Protein AF-A0A0B1T9J5-F1 (afdb_monomer_lite)

pLDDT: mean 74.2, std 9.49, range [47.97, 89.5]

Organism: Oesophagostomum dentatum (NCBI:txid61180)

Foldseek 3Di:
DVVVVVVVLVVVLVVVLVVVVVVVVPPPLVVLLVPLVVLLVVLVVLLVVLVVVLVVDDPPDPSNVVSVVVSVVSVSVSVSSVVNNVVSVLVVVLVVCVVPDPSVVSVVVVVVVVVVCVVVVVVVVCCVVVVVVVVVVVVVVVD

Secondary structure (DSSP, 8-state):
-HHHHHHHHHHHHHHHHHHHHHHHHTS-HHHHHHHHHHHHHHHHHHHHHHHHHHHHS-TTSHHHHHHHHHHHHHHHHHHHHHHHHHHHHHHHHHHHHHTTS-HHHHHHHHHHHHHHHHHHHHHHHHHHHHHHHHHHHHHHTT-

Sequence (143 aa):
MVSIEQFAESIGQMIFSGHLGRLFDRVSRKTAIMSVIPVNNFTIVLGAAMFIVCLSVQTTSAWFDVFLGLGILMCAVNRLFLNAEKFIVSRDWVVVLSQNSTLSGLNATTTSIDQLANVISPIITGVNAFFPKILRSKNISKK

Structure (mmCIF, N/CA/C/O backbone):
data_AF-A0A0B1T9J5-F1
#
_entry.id   AF-A0A0B1T9J5-F1
#
loop_
_atom_site.group_PDB
_atom_site.id
_atom_site.type_symbol
_atom_site.label_atom_id
_atom_site.label_alt_id
_atom_site.label_comp_id
_atom_site.label_asym_id
_atom_site.label_entity_id
_atom_site.label_seq_id
_atom_site.pdbx_PDB_ins_code
_atom_site.Cartn_x
_atom_site.Cartn_y
_atom_site.Cartn_z
_atom_site.occupancy
_atom_site.B_iso_or_equiv
_atom_site.auth_seq_id
_atom_site.auth_comp_id
_atom_site.auth_asym_id
_atom_site.auth_atom_id
_atom_site.pdbx_PDB_model_num
ATOM 1 N N . MET A 1 1 ? -8.408 6.964 -20.381 1.00 53.44 1 MET A N 1
ATOM 2 C CA . MET A 1 1 ? -7.900 5.617 -20.041 1.00 53.44 1 MET A CA 1
ATOM 3 C C . MET A 1 1 ? -7.820 5.423 -18.527 1.00 53.44 1 MET A C 1
ATOM 5 O O . MET A 1 1 ? -8.467 4.514 -18.034 1.00 53.44 1 MET A O 1
ATOM 9 N N . VAL A 1 2 ? -7.213 6.363 -17.789 1.00 65.56 2 VAL A N 1
ATOM 10 C CA . VAL A 1 2 ? -7.154 6.383 -16.307 1.00 65.56 2 VAL A CA 1
ATOM 11 C C . VAL A 1 2 ? -8.519 6.209 -15.610 1.00 65.56 2 VAL A C 1
ATOM 13 O O . VAL A 1 2 ? -8.619 5.482 -14.631 1.00 65.56 2 VAL A O 1
ATOM 16 N N . SER A 1 3 ? -9.597 6.811 -16.124 1.00 68.62 3 SER A N 1
ATOM 17 C CA . SER A 1 3 ? -10.926 6.728 -15.487 1.00 68.62 3 SER A CA 1
ATOM 18 C C . SER A 1 3 ? -11.571 5.336 -15.550 1.00 68.62 3 SER A C 1
ATOM 20 O O . SER A 1 3 ? -12.300 4.967 -14.637 1.00 68.62 3 SER A O 1
ATOM 22 N N . ILE A 1 4 ? -11.310 4.558 -16.609 1.00 72.19 4 ILE A N 1
ATOM 23 C CA . ILE A 1 4 ? -11.857 3.196 -16.764 1.00 72.19 4 ILE A CA 1
ATOM 24 C C . ILE A 1 4 ? -11.103 2.227 -15.853 1.00 72.19 4 ILE A C 1
ATOM 26 O O . ILE A 1 4 ? -11.719 1.370 -15.228 1.00 72.19 4 ILE A O 1
ATOM 30 N N . GLU A 1 5 ? -9.788 2.404 -15.732 1.00 67.06 5 GLU A N 1
ATOM 31 C CA . GLU A 1 5 ? -8.958 1.634 -14.803 1.00 67.06 5 GLU A CA 1
ATOM 32 C C . GLU A 1 5 ? -9.368 1.903 -13.355 1.00 67.06 5 GLU A C 1
ATOM 34 O O . GLU A 1 5 ? -9.625 0.960 -12.618 1.00 67.06 5 GLU A O 1
ATOM 39 N N . GLN A 1 6 ? -9.549 3.172 -12.973 1.00 73.69 6 GLN A N 1
ATOM 40 C CA . GLN A 1 6 ? -10.038 3.547 -11.641 1.00 73.69 6 GLN A CA 1
ATOM 41 C C . GLN A 1 6 ? -11.436 2.993 -11.353 1.00 73.69 6 GLN A C 1
ATOM 43 O O . GLN A 1 6 ? -11.715 2.541 -10.243 1.00 73.69 6 GLN A O 1
ATOM 48 N N . PHE A 1 7 ? -12.317 3.007 -12.352 1.00 74.81 7 PHE A N 1
ATOM 49 C CA . PHE A 1 7 ? -13.652 2.438 -12.230 1.00 74.81 7 PHE A CA 1
ATOM 50 C C . PHE A 1 7 ? -13.608 0.919 -12.018 1.00 74.81 7 PHE A C 1
ATOM 52 O O . PHE A 1 7 ? -14.191 0.424 -11.052 1.00 74.81 7 PHE A O 1
ATOM 59 N N . ALA A 1 8 ? -12.873 0.186 -12.858 1.00 72.81 8 ALA A N 1
ATOM 60 C CA . ALA A 1 8 ? -12.699 -1.260 -12.725 1.00 72.81 8 ALA A CA 1
ATOM 61 C C . ALA A 1 8 ? -12.027 -1.634 -11.395 1.00 72.81 8 ALA A C 1
ATOM 63 O O . ALA A 1 8 ? -12.454 -2.573 -10.723 1.00 72.81 8 ALA A O 1
ATOM 64 N N . GLU A 1 9 ? -11.028 -0.858 -10.978 1.00 71.00 9 GLU A N 1
ATOM 65 C CA . GLU A 1 9 ? -10.349 -1.018 -9.698 1.00 71.00 9 GLU A CA 1
ATOM 66 C C . GLU A 1 9 ? -11.322 -0.804 -8.530 1.00 71.00 9 GLU A C 1
ATOM 68 O O . GLU A 1 9 ? -11.357 -1.618 -7.609 1.00 71.00 9 GLU A O 1
ATOM 73 N N . SER A 1 10 ? -12.179 0.223 -8.592 1.00 72.19 10 SER A N 1
ATOM 74 C CA . SER A 1 10 ? -13.177 0.500 -7.549 1.00 72.19 10 SER A CA 1
ATOM 75 C C . SER A 1 10 ? -14.245 -0.590 -7.432 1.00 72.19 10 SER A C 1
ATOM 77 O O . SER A 1 10 ? -14.587 -0.996 -6.321 1.00 72.19 10 SER A O 1
ATOM 79 N N . ILE A 1 11 ? -14.735 -1.123 -8.557 1.00 79.12 11 ILE A N 1
ATOM 80 C CA . ILE A 1 11 ? -15.711 -2.220 -8.563 1.00 79.12 11 ILE A CA 1
ATOM 81 C C . ILE A 1 11 ? -15.065 -3.496 -8.030 1.00 79.12 11 ILE A C 1
ATOM 83 O O . ILE A 1 11 ? -15.646 -4.175 -7.181 1.00 79.12 11 ILE A O 1
ATOM 87 N N . GLY A 1 12 ? -13.850 -3.806 -8.489 1.00 74.25 12 GLY A N 1
ATOM 88 C CA . GLY A 1 12 ? -13.079 -4.941 -7.992 1.00 74.25 12 GLY A CA 1
ATOM 89 C C . GLY A 1 12 ? -12.884 -4.845 -6.482 1.00 74.25 12 GLY A C 1
ATOM 90 O O . GLY A 1 12 ? -13.201 -5.781 -5.749 1.00 74.25 12 GLY A O 1
ATOM 91 N N . GLN A 1 13 ? -12.465 -3.681 -5.992 1.00 71.69 13 GLN A N 1
ATOM 92 C CA . GLN A 1 13 ? -12.315 -3.439 -4.563 1.00 71.69 13 GLN A CA 1
ATOM 93 C C . GLN A 1 13 ? -13.642 -3.567 -3.813 1.00 71.69 13 GLN A C 1
ATOM 95 O O . GLN A 1 13 ? -13.660 -4.179 -2.750 1.00 71.69 13 GLN A O 1
ATOM 100 N N . MET A 1 14 ? -14.759 -3.074 -4.350 1.00 77.12 14 MET A N 1
ATOM 101 C CA . MET A 1 14 ? -16.077 -3.201 -3.716 1.00 77.12 14 MET A CA 1
ATOM 102 C C . MET A 1 14 ? -16.503 -4.670 -3.560 1.00 77.12 14 MET A C 1
ATOM 104 O O . MET A 1 14 ? -16.946 -5.079 -2.488 1.00 77.12 14 MET A O 1
ATOM 108 N N . ILE A 1 15 ? -16.309 -5.493 -4.594 1.00 78.38 15 ILE A N 1
ATOM 109 C CA . ILE A 1 15 ? -16.691 -6.913 -4.568 1.00 78.38 15 ILE A CA 1
ATOM 110 C C . ILE A 1 15 ? -15.774 -7.708 -3.627 1.00 78.38 15 ILE A C 1
ATOM 112 O O . ILE A 1 15 ? -16.248 -8.469 -2.775 1.00 78.38 15 ILE A O 1
ATOM 116 N N . PHE A 1 16 ? -14.457 -7.531 -3.757 1.00 75.38 16 PHE A N 1
ATOM 117 C CA . PHE A 1 16 ? -13.481 -8.282 -2.971 1.00 75.38 16 PHE A CA 1
ATOM 118 C C . PHE A 1 16 ? -13.441 -7.843 -1.503 1.00 75.38 16 PHE A C 1
ATOM 120 O O . PHE A 1 16 ? -13.292 -8.696 -0.628 1.00 75.38 16 PHE A O 1
ATOM 127 N N . SER A 1 17 ? -13.644 -6.554 -1.206 1.00 67.06 17 SER A N 1
ATOM 128 C CA . SER A 1 17 ? -13.734 -6.060 0.177 1.00 67.06 17 SER A CA 1
ATOM 129 C C . SER A 1 17 ? -14.950 -6.627 0.906 1.00 67.06 17 SER A C 1
ATOM 131 O O . SER A 1 17 ? -14.833 -6.978 2.075 1.00 67.06 17 SER A O 1
ATOM 133 N N . GLY A 1 18 ? -16.085 -6.823 0.224 1.00 72.12 18 GLY A N 1
ATOM 134 C CA . GLY A 1 18 ? -17.257 -7.477 0.812 1.00 72.12 18 GLY A CA 1
ATOM 135 C C . GLY A 1 18 ? -17.039 -8.965 1.121 1.00 72.12 18 GLY A C 1
ATOM 136 O O . GLY A 1 18 ? -17.560 -9.490 2.108 1.00 72.12 18 GLY A O 1
ATOM 137 N N . HIS A 1 19 ? -16.250 -9.670 0.304 1.00 76.06 19 HIS A N 1
ATOM 138 C CA . HIS A 1 19 ? -15.873 -11.064 0.574 1.00 76.06 19 HIS A CA 1
ATOM 139 C C . HIS A 1 19 ? -14.855 -11.174 1.713 1.00 76.06 19 HIS A C 1
ATOM 141 O O . HIS A 1 19 ? -15.035 -11.990 2.619 1.00 76.06 19 HIS A O 1
ATOM 147 N N . LEU A 1 20 ? -13.829 -10.320 1.701 1.00 69.38 20 LEU A N 1
ATOM 148 C CA . LEU A 1 20 ? -12.843 -10.228 2.775 1.00 69.38 20 LEU A CA 1
ATOM 149 C C . LEU A 1 20 ? -13.483 -9.794 4.095 1.00 69.38 20 LEU A C 1
ATOM 151 O O . LEU A 1 20 ? -13.181 -10.379 5.125 1.00 69.38 20 LEU A O 1
ATOM 155 N N . GLY A 1 21 ? -14.428 -8.854 4.072 1.00 67.75 21 GLY A N 1
ATOM 156 C CA . GLY A 1 21 ? -15.179 -8.426 5.252 1.00 67.75 21 GLY A CA 1
ATOM 157 C C . GLY A 1 21 ? -15.930 -9.581 5.915 1.00 67.75 21 GLY A C 1
ATOM 158 O O . GLY A 1 21 ? -15.834 -9.753 7.125 1.00 67.75 21 GLY A O 1
ATOM 159 N N . ARG A 1 22 ? -16.586 -10.448 5.128 1.00 74.19 22 ARG A N 1
ATOM 160 C CA . ARG A 1 22 ? -17.246 -11.662 5.647 1.00 74.19 22 ARG A CA 1
ATOM 161 C C . ARG A 1 22 ? -16.263 -12.698 6.196 1.00 74.19 22 ARG A C 1
ATOM 163 O O . ARG A 1 22 ? -16.596 -13.397 7.150 1.00 74.19 22 ARG A O 1
ATOM 170 N N . LEU A 1 23 ? -15.077 -12.819 5.596 1.00 72.62 23 LEU A N 1
ATOM 171 C CA . LEU A 1 23 ? -14.006 -13.669 6.125 1.00 72.62 23 LEU A CA 1
ATOM 172 C C . LEU A 1 23 ? -13.481 -13.120 7.456 1.00 72.62 23 LEU A C 1
ATOM 174 O O . LEU A 1 23 ? -13.335 -13.884 8.405 1.00 72.62 23 LEU A O 1
ATOM 178 N N . PHE A 1 24 ? -13.272 -11.807 7.558 1.00 69.69 24 PHE A N 1
ATOM 179 C CA . PHE A 1 24 ? -12.792 -11.165 8.779 1.00 69.69 24 PHE A CA 1
ATOM 180 C C . PHE A 1 24 ? -13.832 -11.134 9.897 1.00 69.69 24 PHE A C 1
ATOM 182 O O . PHE A 1 24 ? -13.453 -11.318 11.046 1.00 69.69 24 PHE A O 1
ATOM 189 N N . ASP A 1 25 ? -15.125 -11.003 9.589 1.00 70.38 25 ASP A N 1
ATOM 190 C CA . ASP A 1 25 ? -16.197 -11.082 10.594 1.00 70.38 25 ASP A CA 1
ATOM 191 C C . ASP A 1 25 ? -16.259 -12.466 11.279 1.00 70.38 25 ASP A C 1
ATOM 193 O O . ASP A 1 25 ? -16.730 -12.574 12.410 1.00 70.38 25 ASP A O 1
ATOM 197 N N . ARG A 1 26 ? -15.765 -13.534 10.631 1.00 72.38 26 ARG A N 1
ATOM 198 C CA . ARG A 1 26 ? -15.678 -14.887 11.219 1.00 72.38 26 ARG A CA 1
ATOM 199 C C . ARG A 1 26 ? -14.422 -15.116 12.058 1.00 72.38 26 ARG A C 1
ATOM 201 O O . ARG A 1 26 ? -14.348 -16.105 12.786 1.00 72.38 26 ARG A O 1
ATOM 208 N N . VAL A 1 27 ? -13.427 -14.243 11.942 1.00 72.50 27 VAL A N 1
ATOM 209 C CA . VAL A 1 27 ? -12.129 -14.368 12.607 1.00 72.50 27 VAL A CA 1
ATOM 210 C C . VAL A 1 27 ? -12.095 -13.424 13.808 1.00 72.50 27 VAL A C 1
ATOM 212 O O . VAL A 1 27 ? -12.658 -12.333 13.782 1.00 72.50 27 VAL A O 1
ATOM 215 N N . SER A 1 28 ? -11.438 -13.825 14.901 1.00 71.31 28 SER A N 1
ATOM 216 C CA . SER A 1 28 ? -11.313 -12.942 16.066 1.00 71.31 28 SER A CA 1
ATOM 217 C C . SER A 1 28 ? -10.616 -11.629 15.670 1.00 71.31 28 SER A C 1
ATOM 219 O O . SER A 1 28 ? -9.638 -11.650 14.922 1.00 71.31 28 SER A O 1
ATOM 221 N N . ARG A 1 29 ? -11.089 -10.484 16.184 1.00 68.38 29 ARG A N 1
ATOM 222 C CA . ARG A 1 29 ? -10.551 -9.142 15.863 1.00 68.38 29 ARG A CA 1
ATOM 223 C C . ARG A 1 29 ? -9.025 -9.070 15.941 1.00 68.38 29 ARG A C 1
ATOM 225 O O . ARG A 1 29 ? -8.375 -8.566 15.031 1.00 68.38 29 ARG A O 1
ATOM 232 N N . LYS A 1 30 ? -8.454 -9.652 16.998 1.00 71.69 30 LYS A N 1
ATOM 233 C CA . LYS A 1 30 ? -7.006 -9.702 17.224 1.00 71.69 30 LYS A CA 1
ATOM 234 C C . LYS A 1 30 ? -6.280 -10.502 16.137 1.00 71.69 30 LYS A C 1
ATOM 236 O O . LYS A 1 30 ? -5.227 -10.081 15.672 1.00 71.69 30 LYS A O 1
ATOM 241 N N . THR A 1 31 ? -6.850 -11.628 15.707 1.00 74.88 31 THR A N 1
ATOM 242 C CA . THR A 1 31 ? -6.303 -12.464 14.626 1.00 74.88 31 THR A CA 1
ATOM 243 C C . THR A 1 31 ? -6.460 -11.801 13.252 1.00 74.88 31 THR A C 1
ATOM 245 O O . THR A 1 31 ? -5.564 -11.912 12.418 1.00 74.88 31 THR A O 1
ATOM 248 N N . ALA A 1 32 ? -7.553 -11.069 13.015 1.00 76.31 32 ALA A N 1
ATOM 249 C CA . ALA A 1 32 ? -7.758 -10.316 11.777 1.00 76.31 32 ALA A CA 1
ATOM 250 C C . ALA A 1 32 ? -6.714 -9.193 11.628 1.00 76.31 32 ALA A C 1
ATOM 252 O O . ALA A 1 32 ? -6.041 -9.113 10.606 1.00 76.31 32 ALA A O 1
ATOM 253 N N . ILE A 1 33 ? -6.480 -8.402 12.681 1.00 76.19 33 ILE A N 1
ATOM 254 C CA . ILE A 1 33 ? -5.452 -7.345 12.687 1.00 76.19 33 ILE A CA 1
ATOM 255 C C . ILE A 1 33 ? -4.042 -7.938 12.508 1.00 76.19 33 ILE A C 1
ATOM 257 O O . ILE A 1 33 ? -3.279 -7.479 11.659 1.00 76.19 33 ILE A O 1
ATOM 261 N N . MET A 1 34 ? -3.715 -9.003 13.251 1.00 77.94 34 MET A N 1
ATOM 262 C CA . MET A 1 34 ? -2.415 -9.690 13.168 1.00 77.94 34 MET A CA 1
ATOM 263 C C . MET A 1 34 ? -2.132 -10.338 11.809 1.00 77.94 34 MET A C 1
ATOM 265 O O . MET A 1 34 ? -0.974 -10.610 11.519 1.00 77.94 34 MET A O 1
ATOM 269 N N . SER A 1 35 ? -3.148 -10.614 10.988 1.00 79.25 35 SER A N 1
ATOM 270 C CA . SER A 1 35 ? -2.959 -11.202 9.655 1.00 79.25 35 SER A CA 1
ATOM 271 C C . SER A 1 35 ? -2.952 -10.149 8.548 1.00 79.25 35 SER A C 1
ATOM 273 O O . SER A 1 35 ? -2.120 -10.222 7.651 1.00 79.25 35 SER A O 1
ATOM 275 N N . VAL A 1 36 ? -3.817 -9.135 8.620 1.00 80.38 36 VAL A N 1
ATOM 276 C CA . VAL A 1 36 ? -3.963 -8.125 7.559 1.00 80.38 36 VAL A CA 1
ATOM 277 C C . VAL A 1 36 ? -2.754 -7.198 7.456 1.00 80.38 36 VAL A C 1
ATOM 279 O O . VAL A 1 36 ? -2.260 -6.984 6.353 1.00 80.38 36 VAL A O 1
ATOM 282 N N . ILE A 1 37 ? -2.233 -6.705 8.583 1.00 81.38 37 ILE A N 1
ATOM 283 C CA . ILE A 1 37 ? -1.100 -5.763 8.610 1.00 81.38 37 ILE A CA 1
ATOM 284 C C . ILE A 1 37 ? 0.182 -6.360 7.990 1.00 81.38 37 ILE A C 1
ATOM 286 O O . ILE A 1 37 ? 0.767 -5.737 7.100 1.00 81.38 37 ILE A O 1
ATOM 290 N N . PRO A 1 38 ? 0.662 -7.554 8.398 1.00 82.94 38 PRO A N 1
ATOM 291 C CA . PRO A 1 38 ? 1.869 -8.118 7.798 1.00 82.94 38 PRO A CA 1
ATOM 292 C C . PRO A 1 38 ? 1.662 -8.526 6.338 1.00 82.94 38 PRO A C 1
ATOM 294 O O . PRO A 1 38 ? 2.588 -8.375 5.546 1.00 82.94 38 PRO A O 1
ATOM 297 N N . VAL A 1 39 ? 0.465 -8.994 5.959 1.00 83.19 39 VAL A N 1
ATOM 298 C CA . VAL A 1 39 ? 0.154 -9.321 4.558 1.00 83.19 39 VAL A CA 1
ATOM 299 C C . VAL A 1 39 ? 0.197 -8.067 3.691 1.00 83.19 39 VAL A C 1
ATOM 301 O O . VAL A 1 39 ? 0.809 -8.095 2.626 1.00 83.19 39 VAL A O 1
ATOM 304 N N . ASN A 1 40 ? -0.359 -6.954 4.171 1.00 85.31 40 ASN A N 1
ATOM 305 C CA . ASN A 1 40 ? -0.287 -5.665 3.491 1.00 85.31 40 ASN A CA 1
ATOM 306 C C . ASN A 1 40 ? 1.177 -5.239 3.262 1.00 85.31 40 ASN A C 1
ATOM 308 O O . ASN A 1 40 ? 1.614 -5.069 2.123 1.00 85.31 40 ASN A O 1
ATOM 312 N N . ASN A 1 41 ? 1.987 -5.210 4.325 1.00 86.69 41 ASN A N 1
ATOM 313 C CA . ASN A 1 41 ? 3.413 -4.877 4.229 1.00 86.69 41 ASN A CA 1
ATOM 314 C C . ASN A 1 41 ? 4.183 -5.813 3.283 1.00 86.69 41 ASN A C 1
ATOM 316 O O . ASN A 1 41 ? 5.018 -5.355 2.500 1.00 86.69 41 ASN A O 1
ATOM 320 N N . PHE A 1 42 ? 3.883 -7.112 3.306 1.00 87.25 42 PHE A N 1
ATOM 321 C CA . PHE A 1 42 ? 4.492 -8.082 2.400 1.00 87.25 42 PHE A CA 1
ATOM 322 C C . PHE A 1 42 ? 4.124 -7.807 0.936 1.00 87.25 42 PHE A C 1
ATOM 324 O O . PHE A 1 42 ? 4.994 -7.848 0.067 1.00 87.25 42 PHE A O 1
ATOM 331 N N . THR A 1 43 ? 2.864 -7.463 0.652 1.00 85.81 43 THR A N 1
ATOM 332 C CA . THR A 1 43 ? 2.419 -7.146 -0.714 1.00 85.81 43 THR A CA 1
ATOM 333 C C . THR A 1 43 ? 3.063 -5.876 -1.273 1.00 85.81 43 THR A C 1
ATOM 335 O O . THR A 1 43 ? 3.391 -5.851 -2.460 1.00 85.81 43 THR A O 1
ATOM 338 N N . ILE A 1 44 ? 3.343 -4.866 -0.436 1.00 86.94 44 ILE A N 1
ATOM 339 C CA . ILE A 1 44 ? 4.103 -3.667 -0.839 1.00 86.94 44 ILE A CA 1
ATOM 340 C C . ILE A 1 44 ? 5.527 -4.045 -1.239 1.00 86.94 44 ILE A C 1
ATOM 342 O O . ILE A 1 44 ? 5.991 -3.658 -2.312 1.00 86.94 44 ILE A O 1
ATOM 346 N N . VAL A 1 45 ? 6.219 -4.809 -0.389 1.00 89.50 45 VAL A N 1
ATOM 347 C CA . VAL A 1 45 ? 7.608 -5.222 -0.635 1.00 89.50 45 VAL A CA 1
ATOM 348 C C . VAL A 1 45 ? 7.698 -6.090 -1.888 1.00 89.50 45 VAL A C 1
ATOM 350 O O . VAL A 1 45 ? 8.572 -5.870 -2.724 1.00 89.50 45 VAL A O 1
ATOM 353 N N . LEU A 1 46 ? 6.767 -7.032 -2.058 1.00 87.00 46 LEU A N 1
ATOM 354 C CA . LEU A 1 46 ? 6.725 -7.903 -3.227 1.00 87.00 46 LEU A CA 1
ATOM 355 C C . LEU A 1 46 ? 6.431 -7.114 -4.508 1.00 87.00 46 LEU A C 1
ATOM 357 O O . LEU A 1 46 ? 7.127 -7.295 -5.503 1.00 87.00 46 LEU A O 1
ATOM 361 N N . GLY A 1 47 ? 5.461 -6.195 -4.480 1.00 87.50 47 GLY A N 1
ATOM 362 C CA . GLY A 1 47 ? 5.173 -5.313 -5.611 1.00 87.50 47 GLY A CA 1
ATOM 363 C C . GLY A 1 47 ? 6.382 -4.457 -5.995 1.00 87.50 47 GLY A C 1
ATOM 364 O O . GLY A 1 47 ? 6.773 -4.428 -7.162 1.00 87.50 47 GLY A O 1
ATOM 365 N N . ALA A 1 48 ? 7.031 -3.823 -5.015 1.00 86.56 48 ALA A N 1
ATOM 366 C CA . ALA A 1 48 ? 8.237 -3.029 -5.237 1.00 86.56 48 ALA A CA 1
ATOM 367 C C . ALA A 1 48 ? 9.383 -3.867 -5.829 1.00 86.56 48 ALA A C 1
ATOM 369 O O . ALA A 1 48 ? 10.030 -3.426 -6.778 1.00 86.56 48 ALA A O 1
ATOM 370 N N . ALA A 1 49 ? 9.599 -5.089 -5.333 1.00 87.31 49 ALA A N 1
ATOM 371 C CA . ALA A 1 49 ? 10.606 -6.002 -5.870 1.00 87.31 49 ALA A CA 1
ATOM 372 C C . ALA A 1 49 ? 10.342 -6.348 -7.346 1.00 87.31 49 ALA A C 1
ATOM 374 O O . ALA A 1 49 ? 11.267 -6.307 -8.157 1.00 87.31 49 ALA A O 1
ATOM 375 N N . MET A 1 50 ? 9.086 -6.611 -7.723 1.00 85.62 50 MET A N 1
ATOM 376 C CA . MET A 1 50 ? 8.719 -6.902 -9.116 1.00 85.62 50 MET A CA 1
ATOM 377 C C . MET A 1 50 ? 8.957 -5.702 -10.041 1.00 85.62 50 MET A C 1
ATOM 379 O O . MET A 1 50 ? 9.482 -5.870 -11.142 1.00 85.62 50 MET A O 1
ATOM 383 N N . PHE A 1 51 ? 8.658 -4.479 -9.592 1.00 85.81 51 PHE A N 1
ATOM 384 C CA . PHE A 1 51 ? 8.956 -3.271 -10.369 1.00 85.81 51 PHE A CA 1
ATOM 385 C C . PHE A 1 51 ? 10.462 -3.000 -10.496 1.00 85.81 51 PHE A C 1
ATOM 387 O O . PHE A 1 51 ? 10.912 -2.578 -11.558 1.00 85.81 51 PHE A O 1
ATOM 394 N N . ILE A 1 52 ? 11.265 -3.290 -9.466 1.00 87.19 52 ILE A N 1
ATOM 395 C CA . ILE A 1 52 ? 12.735 -3.191 -9.541 1.00 87.19 52 ILE A CA 1
ATOM 396 C C . ILE A 1 52 ? 13.298 -4.173 -10.580 1.00 87.19 52 ILE A C 1
ATOM 398 O O . ILE A 1 52 ? 14.185 -3.812 -11.358 1.00 87.19 52 ILE A O 1
ATOM 402 N N . VAL A 1 53 ? 12.753 -5.393 -10.643 1.00 85.50 53 VAL A N 1
ATOM 403 C CA . VAL A 1 53 ? 13.110 -6.372 -11.682 1.00 85.50 53 VAL A CA 1
ATOM 404 C C . VAL A 1 53 ? 12.713 -5.857 -13.067 1.00 85.50 53 VAL A C 1
ATOM 406 O O . VAL A 1 53 ? 13.529 -5.920 -13.982 1.00 85.50 53 VAL A O 1
ATOM 409 N N . CYS A 1 54 ? 11.525 -5.259 -13.218 1.00 85.00 54 CYS A N 1
ATOM 410 C CA . CYS A 1 54 ? 11.107 -4.644 -14.484 1.00 85.00 54 CYS A CA 1
ATOM 411 C C . CYS A 1 54 ? 12.076 -3.547 -14.947 1.00 85.00 54 CYS A C 1
ATOM 413 O O . CYS A 1 54 ? 12.394 -3.478 -16.127 1.00 85.00 54 CYS A O 1
ATOM 415 N N . LEU A 1 55 ? 12.592 -2.720 -14.031 1.00 83.00 55 LEU A N 1
ATOM 416 C CA . LEU A 1 55 ? 13.578 -1.679 -14.355 1.00 83.00 55 LEU A CA 1
ATOM 417 C C . LEU A 1 55 ? 14.949 -2.237 -14.772 1.00 83.00 55 LEU A C 1
ATOM 419 O O . LEU A 1 55 ? 15.741 -1.519 -15.377 1.00 83.00 55 LEU A O 1
ATOM 423 N N . SER A 1 56 ? 15.231 -3.500 -14.447 1.00 82.56 56 SER A N 1
ATOM 424 C CA . SER A 1 56 ? 16.505 -4.169 -14.740 1.00 82.56 56 SER A CA 1
ATOM 425 C C . SER A 1 56 ? 16.467 -5.013 -16.024 1.00 82.56 56 SER A C 1
ATOM 427 O O . SER A 1 56 ? 17.515 -5.442 -16.505 1.00 82.56 56 SER A O 1
ATOM 429 N N . VAL A 1 57 ? 15.279 -5.266 -16.585 1.00 84.06 57 VAL A N 1
ATOM 430 C CA . VAL A 1 57 ? 15.062 -6.115 -17.770 1.00 84.06 57 VAL A CA 1
ATOM 431 C C . VAL A 1 57 ? 14.751 -5.246 -18.995 1.00 84.06 57 VAL A C 1
ATOM 433 O O . VAL A 1 57 ? 14.114 -4.202 -18.891 1.00 84.06 57 VAL A O 1
ATOM 436 N N . GLN A 1 58 ? 15.193 -5.672 -20.184 1.00 78.50 58 GLN A N 1
ATOM 437 C CA . GLN A 1 58 ? 14.861 -4.992 -21.442 1.00 78.50 58 GLN A CA 1
ATOM 438 C C . GLN A 1 58 ? 13.356 -5.061 -21.735 1.00 78.50 58 GLN A C 1
ATOM 440 O O . GLN A 1 58 ? 12.747 -6.127 -21.650 1.00 78.50 58 GLN A O 1
ATOM 445 N N . THR A 1 59 ? 12.782 -3.932 -22.153 1.00 77.75 59 THR A N 1
ATOM 446 C CA . THR A 1 59 ? 11.342 -3.748 -22.412 1.00 77.75 59 THR A CA 1
ATOM 447 C C . THR A 1 59 ? 10.784 -4.597 -23.555 1.00 77.75 59 THR A C 1
ATOM 449 O O . THR A 1 59 ? 9.576 -4.729 -23.684 1.00 77.75 59 THR A O 1
ATOM 452 N N . THR A 1 60 ? 11.643 -5.176 -24.392 1.00 75.44 60 THR A N 1
ATOM 453 C CA . THR A 1 60 ? 11.279 -6.071 -25.501 1.00 75.44 60 THR A CA 1
ATOM 454 C C . THR A 1 60 ? 11.201 -7.547 -25.103 1.00 75.44 60 THR A C 1
ATOM 456 O O . THR A 1 60 ? 10.845 -8.385 -25.929 1.00 75.44 60 THR A O 1
ATOM 459 N N . SER A 1 61 ? 11.553 -7.895 -23.863 1.00 81.56 61 SER A N 1
ATOM 460 C CA . SER A 1 61 ? 11.513 -9.273 -23.373 1.00 81.56 61 SER A CA 1
ATOM 461 C C . SER A 1 61 ? 10.121 -9.639 -22.863 1.00 81.56 61 SER A C 1
ATOM 463 O O . SER A 1 61 ? 9.559 -8.916 -22.048 1.00 81.56 61 SER A O 1
ATOM 465 N N . ALA A 1 62 ? 9.611 -10.821 -23.222 1.00 82.88 62 ALA A N 1
ATOM 466 C CA . ALA A 1 62 ? 8.349 -11.345 -22.681 1.00 82.88 62 ALA A CA 1
ATOM 467 C C . ALA A 1 62 ? 8.348 -11.442 -21.138 1.00 82.88 62 ALA A C 1
ATOM 469 O O . ALA A 1 62 ? 7.300 -11.379 -20.501 1.00 82.88 62 ALA A O 1
ATOM 470 N N . TRP A 1 63 ? 9.529 -11.554 -20.518 1.00 79.12 63 TRP A N 1
ATOM 471 C CA . TRP A 1 63 ? 9.673 -11.527 -19.062 1.00 79.12 63 TRP A CA 1
ATOM 472 C C . TRP A 1 63 ? 9.304 -10.170 -18.459 1.00 79.12 63 TRP A C 1
ATOM 474 O O . TRP A 1 63 ? 8.738 -10.135 -17.370 1.00 79.12 63 TRP A O 1
ATOM 484 N N . PHE A 1 64 ? 9.578 -9.067 -19.163 1.00 82.19 64 PHE A N 1
ATOM 485 C CA . PHE A 1 64 ? 9.207 -7.725 -18.719 1.00 82.19 64 PHE A CA 1
ATOM 486 C C . PHE A 1 64 ? 7.686 -7.598 -18.586 1.00 82.19 64 PHE A C 1
ATOM 488 O O . PHE A 1 64 ? 7.207 -7.190 -17.531 1.00 82.19 64 PHE A O 1
ATOM 495 N N . ASP A 1 65 ? 6.930 -8.043 -19.592 1.00 83.44 65 ASP A N 1
ATOM 496 C CA . ASP A 1 65 ? 5.463 -7.986 -19.572 1.00 83.44 65 ASP A CA 1
ATOM 497 C C . ASP A 1 65 ? 4.861 -8.836 -18.442 1.00 83.44 65 ASP A C 1
ATOM 499 O O . ASP A 1 65 ? 3.915 -8.415 -17.772 1.00 83.44 65 ASP A O 1
ATOM 503 N N . VAL A 1 66 ? 5.440 -10.011 -18.172 1.00 87.00 66 VAL A N 1
ATOM 504 C CA . VAL A 1 66 ? 5.000 -10.895 -17.079 1.00 87.00 66 VAL A CA 1
ATOM 505 C C . VAL A 1 66 ? 5.252 -10.260 -15.710 1.00 87.00 66 VAL A C 1
ATOM 507 O O . VAL A 1 66 ? 4.344 -10.218 -14.875 1.00 87.00 66 VAL A O 1
ATOM 510 N N . PHE A 1 67 ? 6.460 -9.742 -15.464 1.00 83.06 67 PHE A N 1
ATOM 511 C CA . PHE A 1 67 ? 6.788 -9.084 -14.195 1.00 83.06 67 PHE A CA 1
ATOM 512 C C . PHE A 1 67 ? 6.004 -7.783 -14.003 1.00 83.06 67 PHE A C 1
ATOM 514 O O . PHE A 1 67 ? 5.600 -7.479 -12.879 1.00 83.06 67 PHE A O 1
ATOM 521 N N . LEU A 1 68 ? 5.720 -7.060 -15.087 1.00 82.81 68 LEU A N 1
ATOM 522 C CA . LEU A 1 68 ? 4.900 -5.856 -15.065 1.00 82.81 68 LEU A CA 1
ATOM 523 C C . LEU A 1 68 ? 3.449 -6.187 -14.696 1.00 82.81 68 LEU A C 1
ATOM 525 O O . LEU A 1 68 ? 2.887 -5.565 -13.794 1.00 82.81 68 LEU A O 1
ATOM 529 N N . GLY A 1 69 ? 2.862 -7.207 -15.330 1.00 85.19 69 GLY A N 1
ATOM 530 C CA . GLY A 1 69 ? 1.518 -7.686 -15.008 1.00 85.19 69 GLY A CA 1
ATOM 531 C C . GLY A 1 69 ? 1.397 -8.161 -13.557 1.00 85.19 69 GLY A C 1
ATOM 532 O O . GLY A 1 69 ? 0.454 -7.788 -12.856 1.00 85.19 69 GLY A O 1
ATOM 533 N N . LEU A 1 70 ? 2.388 -8.915 -13.068 1.00 85.31 70 LEU A N 1
ATOM 534 C CA . LEU A 1 70 ? 2.458 -9.342 -11.667 1.00 85.31 70 LEU A CA 1
ATOM 535 C C . LEU A 1 70 ? 2.618 -8.159 -10.703 1.00 85.31 70 LEU A C 1
ATOM 537 O O . LEU A 1 70 ? 1.953 -8.131 -9.670 1.00 85.31 70 LEU A O 1
ATOM 541 N N . GLY A 1 71 ? 3.448 -7.169 -11.035 1.00 84.44 71 GLY A N 1
ATOM 542 C CA . GLY A 1 71 ? 3.627 -5.958 -10.230 1.00 84.44 71 GLY A CA 1
ATOM 543 C C . GLY A 1 71 ? 2.335 -5.150 -10.097 1.00 84.44 71 GLY A C 1
ATOM 544 O O . GLY A 1 71 ? 1.963 -4.746 -8.993 1.00 84.44 71 GLY A O 1
ATOM 545 N N . ILE A 1 72 ? 1.601 -4.976 -11.200 1.00 84.00 72 ILE A N 1
ATOM 546 C CA . ILE A 1 72 ? 0.292 -4.306 -11.211 1.00 84.00 72 ILE A CA 1
ATOM 547 C C . ILE A 1 72 ? -0.726 -5.090 -10.372 1.00 84.00 72 ILE A C 1
ATOM 549 O O . ILE A 1 72 ? -1.430 -4.498 -9.552 1.00 84.00 72 ILE A O 1
ATOM 553 N N . LEU A 1 73 ? -0.769 -6.418 -10.511 1.00 83.62 73 LEU A N 1
ATOM 554 C CA . LEU A 1 73 ? -1.668 -7.273 -9.733 1.00 83.62 73 LEU A CA 1
ATOM 555 C C . LEU A 1 73 ? -1.362 -7.211 -8.229 1.00 83.62 73 LEU A C 1
ATOM 557 O O . LEU A 1 73 ? -2.277 -7.049 -7.423 1.00 83.62 73 LEU A O 1
ATOM 561 N N . MET A 1 74 ? -0.086 -7.258 -7.840 1.00 82.69 74 MET A N 1
ATOM 562 C CA . MET A 1 74 ? 0.323 -7.102 -6.440 1.00 82.69 74 MET A CA 1
ATOM 563 C C . MET A 1 74 ? -0.020 -5.715 -5.895 1.00 82.69 74 MET A C 1
ATOM 565 O O . MET A 1 74 ? -0.427 -5.594 -4.743 1.00 82.69 74 MET A O 1
ATOM 569 N N . CYS A 1 75 ? 0.059 -4.673 -6.724 1.00 83.00 75 CYS A N 1
ATOM 570 C CA . CYS A 1 75 ? -0.368 -3.326 -6.352 1.00 83.00 75 CYS A CA 1
ATOM 571 C C . CYS A 1 75 ? -1.890 -3.250 -6.117 1.00 83.00 75 CYS A C 1
ATOM 573 O O . CYS A 1 75 ? -2.338 -2.628 -5.151 1.00 83.00 75 CYS A O 1
ATOM 575 N N . ALA A 1 76 ? -2.691 -3.935 -6.939 1.00 80.19 76 ALA A N 1
ATOM 576 C CA . ALA A 1 76 ? -4.139 -4.033 -6.750 1.00 80.19 76 ALA A CA 1
ATOM 577 C C . ALA A 1 76 ? -4.504 -4.789 -5.458 1.00 80.19 76 ALA A C 1
ATOM 579 O O . ALA A 1 76 ? -5.364 -4.340 -4.696 1.00 80.19 76 ALA A O 1
ATOM 580 N N . VAL A 1 77 ? -3.810 -5.896 -5.170 1.00 83.19 77 VAL A N 1
ATOM 581 C CA . VAL A 1 77 ? -3.975 -6.667 -3.925 1.00 83.19 77 VAL A CA 1
ATOM 582 C C . VAL A 1 77 ? -3.568 -5.837 -2.707 1.00 83.19 77 VAL A C 1
ATOM 584 O O . VAL A 1 77 ? -4.314 -5.775 -1.732 1.00 83.19 77 VAL A O 1
ATOM 587 N N . ASN A 1 78 ? -2.439 -5.135 -2.776 1.00 85.88 78 ASN A N 1
ATOM 588 C CA . ASN A 1 78 ? -1.987 -4.228 -1.726 1.00 85.88 78 ASN A CA 1
ATOM 589 C C . ASN A 1 78 ? -3.055 -3.175 -1.384 1.00 85.88 78 ASN A C 1
ATOM 591 O O . ASN A 1 78 ? -3.390 -2.972 -0.223 1.00 85.88 78 ASN A O 1
ATOM 595 N N . ARG A 1 79 ? -3.672 -2.548 -2.393 1.00 80.38 79 ARG A N 1
ATOM 596 C C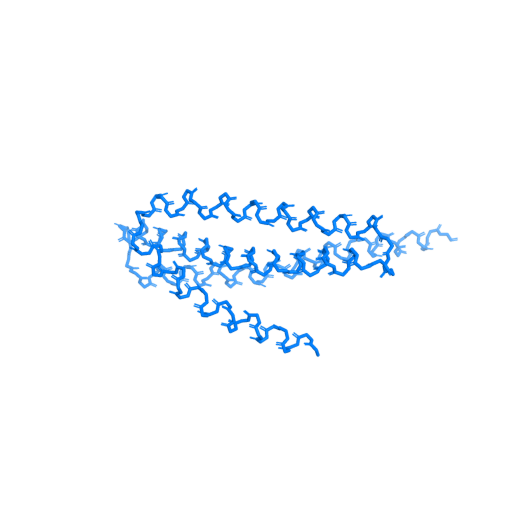A . ARG A 1 79 ? -4.751 -1.570 -2.170 1.00 80.38 79 ARG A CA 1
ATOM 597 C C . ARG A 1 79 ? -5.982 -2.174 -1.500 1.00 80.38 79 ARG A C 1
ATOM 599 O O . ARG A 1 79 ? -6.600 -1.528 -0.656 1.00 80.38 79 ARG A O 1
ATOM 60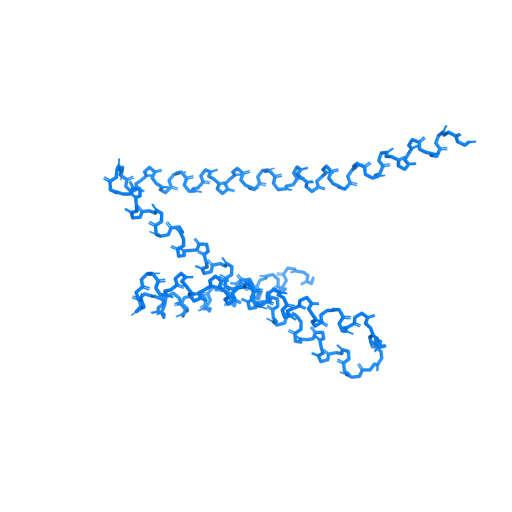6 N N . LEU A 1 80 ? -6.318 -3.415 -1.841 1.00 81.31 80 LEU A N 1
ATOM 607 C CA . LEU A 1 80 ? -7.404 -4.148 -1.200 1.00 81.31 80 LEU A CA 1
ATOM 608 C C . LEU A 1 80 ? -7.113 -4.406 0.288 1.00 81.31 80 LEU A C 1
ATOM 610 O O . LEU A 1 80 ? -7.984 -4.160 1.124 1.00 81.31 80 LEU A O 1
ATOM 614 N N . PHE A 1 81 ? -5.899 -4.847 0.626 1.00 81.31 81 PHE A N 1
ATOM 615 C CA . PHE A 1 81 ? -5.489 -5.061 2.018 1.00 81.31 81 PHE A CA 1
ATOM 616 C C . PHE A 1 81 ? -5.369 -3.754 2.803 1.00 81.31 81 PHE A C 1
ATOM 618 O O . PHE A 1 81 ? -5.819 -3.711 3.941 1.00 81.31 81 PHE A O 1
ATOM 625 N N . LEU A 1 82 ? -4.886 -2.671 2.191 1.00 80.56 82 LEU A N 1
ATOM 626 C CA . LEU A 1 82 ? -4.901 -1.323 2.770 1.00 80.56 82 LEU A CA 1
ATOM 627 C C . LEU A 1 82 ? -6.316 -0.869 3.148 1.00 80.56 82 LEU A C 1
ATOM 629 O O . LEU A 1 82 ? -6.535 -0.334 4.235 1.00 80.56 82 LEU A O 1
ATOM 633 N N . ASN A 1 83 ? -7.290 -1.087 2.262 1.00 78.50 83 ASN A N 1
ATOM 634 C CA . ASN A 1 83 ? -8.687 -0.752 2.535 1.00 78.50 83 ASN A CA 1
ATOM 635 C C . ASN A 1 83 ? -9.273 -1.638 3.645 1.00 78.50 83 ASN A C 1
ATOM 637 O O . ASN A 1 83 ? -9.997 -1.141 4.508 1.00 78.50 83 ASN A O 1
ATOM 641 N N . ALA A 1 84 ? -8.928 -2.928 3.663 1.00 78.00 84 ALA A N 1
ATOM 642 C CA . ALA A 1 84 ? -9.330 -3.840 4.730 1.00 78.00 84 ALA A CA 1
ATOM 643 C C . ALA A 1 84 ? -8.707 -3.465 6.085 1.00 78.00 84 ALA A C 1
ATOM 645 O O . ALA A 1 84 ? -9.403 -3.466 7.096 1.00 78.00 84 ALA A O 1
ATOM 646 N N . GLU A 1 85 ? -7.427 -3.093 6.111 1.00 81.31 85 GLU A N 1
ATOM 647 C CA . GLU A 1 85 ? -6.711 -2.646 7.307 1.00 81.31 85 GLU A CA 1
ATOM 648 C C . GLU A 1 85 ? -7.374 -1.403 7.900 1.00 81.31 85 GLU A C 1
ATOM 650 O O . GLU A 1 85 ? -7.753 -1.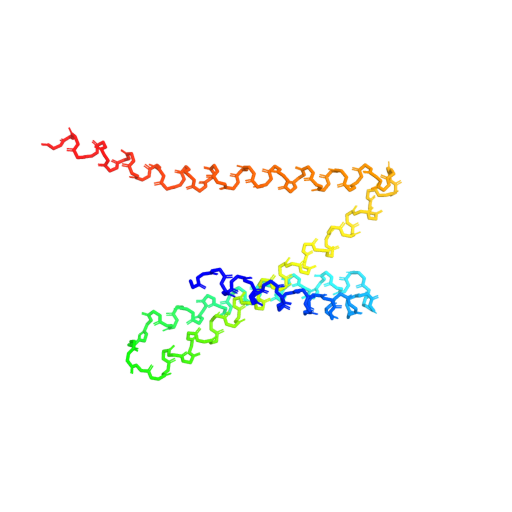405 9.072 1.00 81.31 85 GLU A O 1
ATOM 655 N N . LYS A 1 86 ? -7.611 -0.378 7.071 1.00 77.75 86 LYS A N 1
ATOM 656 C CA . LYS A 1 86 ? -8.318 0.845 7.479 1.00 77.75 86 LYS A CA 1
ATOM 657 C C . LYS A 1 86 ? -9.702 0.540 8.044 1.00 77.75 86 LYS A C 1
ATOM 659 O O . LYS A 1 86 ? -10.070 1.083 9.083 1.00 77.75 86 LYS A O 1
ATOM 664 N N . PHE A 1 87 ? -10.455 -0.345 7.392 1.00 78.75 87 PHE A N 1
ATOM 665 C CA . PHE A 1 87 ? -11.785 -0.743 7.846 1.00 78.75 87 PHE A CA 1
ATOM 666 C C . PHE A 1 87 ? -11.752 -1.462 9.203 1.00 78.75 87 PHE A C 1
ATOM 668 O O . PHE A 1 87 ? -12.530 -1.128 10.098 1.00 78.75 87 PHE A O 1
ATOM 675 N N . ILE A 1 88 ? -10.840 -2.423 9.382 1.00 75.88 88 ILE A N 1
ATOM 676 C CA . ILE A 1 88 ? -10.710 -3.191 10.627 1.00 75.88 88 ILE A CA 1
ATOM 677 C C . ILE A 1 88 ? -10.252 -2.286 11.774 1.00 75.88 88 ILE A C 1
ATOM 679 O O . ILE A 1 88 ? -10.861 -2.318 12.843 1.00 75.88 88 ILE A O 1
ATOM 683 N N . VAL A 1 89 ? -9.226 -1.456 11.555 1.00 75.75 89 VAL A N 1
ATOM 684 C CA . VAL A 1 89 ? -8.715 -0.515 12.564 1.00 75.75 89 VAL A CA 1
ATOM 685 C C . VAL A 1 89 ? -9.785 0.511 12.935 1.00 75.75 89 VAL A C 1
ATOM 687 O O . VAL A 1 89 ? -9.984 0.772 14.117 1.00 75.75 89 VAL A O 1
ATOM 690 N N . SER A 1 90 ? -10.537 1.036 11.961 1.00 71.56 90 SER A N 1
ATOM 691 C CA . SER A 1 90 ? -11.652 1.953 12.223 1.00 71.56 90 SER A CA 1
ATOM 692 C C . SER A 1 90 ? -12.740 1.298 13.083 1.00 71.56 90 SER A C 1
ATOM 694 O O . SER A 1 90 ? -13.160 1.881 14.082 1.00 71.56 90 SER A O 1
ATOM 696 N N . ARG A 1 91 ? -13.147 0.055 12.777 1.00 69.69 91 ARG A N 1
ATOM 697 C CA . ARG A 1 91 ? -14.117 -0.692 13.601 1.00 69.69 91 ARG A CA 1
ATOM 698 C C . ARG A 1 91 ? -13.602 -0.981 15.008 1.00 69.69 91 ARG A C 1
ATOM 700 O O . ARG A 1 91 ? -14.388 -0.945 15.953 1.00 69.69 91 ARG A O 1
ATOM 707 N N . ASP A 1 92 ? -12.318 -1.291 15.156 1.00 72.94 92 ASP A N 1
ATOM 708 C CA . ASP A 1 92 ? -11.715 -1.552 16.463 1.00 72.94 92 ASP A CA 1
ATOM 709 C C . ASP A 1 92 ? -11.672 -0.278 17.317 1.00 72.94 92 ASP A C 1
ATOM 711 O O . ASP A 1 92 ? -12.142 -0.267 18.456 1.00 72.94 92 ASP A O 1
ATOM 715 N N . TRP A 1 93 ? -11.255 0.834 16.710 1.00 64.31 93 TRP A N 1
ATOM 716 C CA . TRP A 1 93 ? -11.230 2.151 17.338 1.00 64.31 93 TRP A CA 1
ATOM 717 C C . TRP A 1 93 ? -12.632 2.627 17.748 1.00 64.31 93 TRP A C 1
ATOM 719 O O . TRP A 1 93 ? -12.800 3.173 18.838 1.00 64.31 93 TRP A O 1
ATOM 729 N N . VAL A 1 94 ? -13.659 2.368 16.927 1.00 65.75 94 VAL A N 1
ATOM 730 C CA . VAL A 1 94 ? -15.069 2.646 17.259 1.00 65.75 94 VAL A CA 1
ATOM 731 C C . VAL A 1 94 ? -15.511 1.888 18.504 1.00 65.75 94 VAL A C 1
ATOM 733 O O . VAL A 1 94 ? -16.194 2.461 19.343 1.00 65.75 94 VAL A O 1
ATOM 736 N N . VAL A 1 95 ? -15.119 0.627 18.687 1.00 70.06 95 VAL A N 1
ATOM 737 C CA . VAL A 1 95 ? -15.506 -0.114 19.898 1.00 70.06 95 VAL A CA 1
ATOM 738 C C . VAL A 1 95 ? -14.762 0.389 21.135 1.00 70.06 95 VAL A C 1
ATOM 740 O O . VAL A 1 95 ? -15.378 0.515 22.192 1.00 70.06 95 VAL A O 1
ATOM 743 N N . VAL A 1 96 ? -13.480 0.741 21.010 1.00 66.31 96 VAL A N 1
ATOM 744 C CA . VAL A 1 96 ? -12.696 1.314 22.119 1.00 66.31 96 VAL A CA 1
ATOM 745 C C . VAL A 1 96 ? -13.230 2.691 22.533 1.00 66.31 96 VAL A C 1
ATOM 747 O O . VAL A 1 96 ? -13.407 2.960 23.718 1.00 66.31 96 VAL A O 1
ATOM 750 N N . LEU A 1 97 ? -13.553 3.562 21.577 1.00 58.44 97 LEU A N 1
ATOM 751 C CA . LEU A 1 97 ? -14.132 4.878 21.866 1.00 58.44 97 LEU A CA 1
ATOM 752 C C . LEU A 1 97 ? -15.618 4.796 22.269 1.00 58.44 97 LEU A C 1
ATOM 754 O O . LEU A 1 97 ? -16.079 5.645 23.032 1.00 58.44 97 LEU A O 1
ATOM 758 N N . SER A 1 98 ? -16.359 3.768 21.832 1.00 60.31 98 SER A N 1
ATOM 759 C CA . SER A 1 98 ? -17.757 3.525 22.225 1.00 60.31 98 SER A CA 1
ATOM 760 C C . SER A 1 98 ? -17.897 3.201 23.709 1.00 60.31 98 SER A C 1
ATOM 762 O O . SER A 1 98 ? -18.978 3.387 24.261 1.00 60.31 98 SER A O 1
ATOM 764 N N . GLN A 1 99 ? -16.833 2.731 24.364 1.00 58.81 99 GLN A N 1
ATOM 765 C CA . GLN A 1 99 ? -16.828 2.568 25.817 1.00 58.81 99 GLN A CA 1
ATOM 766 C C . GLN A 1 99 ? -16.848 3.919 26.554 1.00 58.81 99 GLN A C 1
ATOM 768 O O . GLN A 1 99 ? -17.245 3.956 27.713 1.00 58.81 99 GLN A O 1
ATOM 773 N N . ASN A 1 100 ? -16.485 5.022 25.883 1.00 54.09 100 ASN A N 1
ATOM 774 C CA . ASN A 1 100 ? -16.372 6.360 26.475 1.00 54.09 100 ASN A CA 1
ATOM 775 C C . ASN A 1 100 ? -17.265 7.435 25.812 1.00 54.09 100 ASN A C 1
ATOM 777 O O . ASN A 1 100 ? -17.299 8.566 26.290 1.00 54.09 100 ASN A O 1
ATOM 781 N N . SER A 1 101 ? -17.971 7.138 24.710 1.00 54.53 101 SER A N 1
ATOM 782 C CA . SER A 1 101 ? -18.756 8.129 23.945 1.00 54.53 101 SER A CA 1
ATOM 783 C C . SER A 1 101 ? -19.785 7.492 22.989 1.00 54.53 101 SER A C 1
ATOM 785 O O . SER A 1 101 ? -19.675 6.323 22.629 1.00 54.53 101 SER A O 1
ATOM 787 N N . THR A 1 102 ? -20.814 8.243 22.572 1.00 62.12 102 THR A N 1
ATOM 788 C CA . THR A 1 102 ? -21.888 7.756 21.681 1.00 62.12 102 THR A CA 1
ATOM 789 C C . THR A 1 102 ? -21.381 7.496 20.250 1.00 62.12 102 THR A C 1
ATOM 791 O O . THR A 1 102 ? -20.603 8.284 19.712 1.00 62.12 102 THR A O 1
ATOM 794 N N . LEU A 1 103 ? -21.863 6.425 19.589 1.00 57.12 103 LEU A N 1
ATOM 795 C CA . LEU A 1 103 ? -21.460 6.021 18.220 1.00 57.12 103 LEU A CA 1
ATOM 796 C C . LEU A 1 103 ? -21.476 7.175 17.190 1.00 57.12 103 LEU A C 1
ATOM 798 O O . LEU A 1 103 ? -20.677 7.184 16.254 1.00 57.12 103 LEU A O 1
ATOM 802 N N . SER A 1 104 ? -22.368 8.157 17.364 1.00 52.72 104 SER A N 1
ATOM 803 C CA . SER A 1 104 ? -22.491 9.326 16.484 1.00 52.72 104 SER A CA 1
ATOM 804 C C . SER A 1 104 ? -21.291 10.276 16.560 1.00 52.72 104 SER A C 1
ATOM 806 O O . SER A 1 104 ? -20.907 10.836 15.535 1.00 52.72 104 SER A O 1
ATOM 808 N N . GLY A 1 105 ? -20.695 10.474 17.741 1.00 61.12 105 GLY A N 1
ATOM 809 C CA . GLY A 1 105 ? -19.511 11.332 17.890 1.00 61.12 105 GLY A CA 1
ATOM 810 C C . GLY A 1 105 ? -18.280 10.703 17.244 1.00 61.12 105 GLY A C 1
ATOM 811 O O . GLY A 1 105 ? -17.486 11.368 16.593 1.00 61.12 105 GLY A O 1
ATOM 812 N N . LEU A 1 106 ? -18.204 9.382 17.331 1.00 59.22 106 LEU A N 1
ATOM 813 C CA . LEU A 1 106 ? -17.153 8.551 16.770 1.00 59.22 106 LEU A CA 1
ATOM 814 C C . LEU A 1 106 ? -17.115 8.569 15.237 1.00 59.22 106 LEU A C 1
ATOM 816 O O . LEU A 1 106 ? -16.072 8.849 14.649 1.00 59.22 106 LEU A O 1
ATOM 820 N N . ASN A 1 107 ? -18.269 8.363 14.593 1.00 61.34 107 ASN A N 1
ATOM 821 C CA . ASN A 1 107 ? -18.396 8.497 13.139 1.00 61.34 107 ASN A CA 1
ATOM 822 C C . ASN A 1 107 ? -18.047 9.916 12.661 1.00 61.34 107 ASN A C 1
ATOM 824 O O . ASN A 1 107 ? -17.424 10.079 11.609 1.00 61.34 107 ASN A O 1
ATOM 828 N N . ALA A 1 108 ? -18.409 10.944 13.438 1.00 70.94 108 ALA A N 1
ATOM 829 C CA . ALA A 1 108 ? -18.057 12.326 13.128 1.00 70.94 108 ALA A CA 1
ATOM 830 C C . ALA A 1 108 ? -16.542 12.571 13.244 1.00 70.94 108 ALA A C 1
ATOM 832 O O . ALA A 1 108 ? -15.961 13.214 12.373 1.00 70.94 10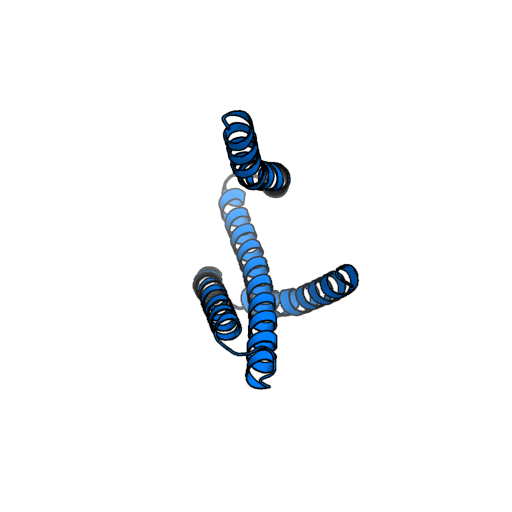8 ALA A O 1
ATOM 833 N N . THR A 1 109 ? -15.873 12.021 14.262 1.00 67.31 109 THR A N 1
ATOM 834 C CA . THR A 1 109 ? -14.416 12.144 14.421 1.00 67.31 109 THR A CA 1
ATOM 835 C C . THR A 1 109 ? -13.650 11.426 13.312 1.00 67.31 109 THR A C 1
ATOM 837 O O . THR A 1 109 ? -12.737 12.021 12.744 1.00 67.31 109 THR A O 1
ATOM 840 N N . THR A 1 110 ? -14.025 10.196 12.944 1.00 61.03 110 THR A N 1
ATOM 841 C CA . THR A 1 110 ? -13.376 9.477 11.832 1.00 61.03 110 THR A CA 1
ATOM 842 C C . THR A 1 110 ? -13.545 10.225 10.508 1.00 61.03 110 THR A C 1
ATOM 844 O O . THR A 1 110 ? -12.576 10.388 9.771 1.00 61.03 110 THR A O 1
ATOM 847 N N . THR A 1 111 ? -14.735 10.779 10.252 1.00 75.19 111 THR A N 1
ATOM 848 C CA . THR A 1 111 ? -14.994 11.600 9.057 1.00 75.19 111 THR A CA 1
ATOM 849 C C . THR A 1 111 ? -14.150 12.879 9.051 1.00 75.19 111 THR A C 1
ATOM 851 O O . THR A 1 111 ? -13.577 13.238 8.023 1.00 75.19 111 THR A O 1
ATOM 854 N N . SER A 1 112 ? -14.020 13.553 10.197 1.00 71.94 112 SER A N 1
ATOM 855 C CA . SER A 1 112 ? -13.173 14.745 10.333 1.00 71.94 112 SER A CA 1
ATOM 856 C C . SER A 1 112 ? -11.692 14.433 10.108 1.00 71.94 112 SER A C 1
ATOM 858 O O . SER A 1 112 ? -10.996 15.210 9.459 1.00 71.94 112 SER A O 1
ATOM 860 N N . ILE A 1 113 ? -11.203 13.287 10.592 1.00 76.06 113 ILE A N 1
ATOM 8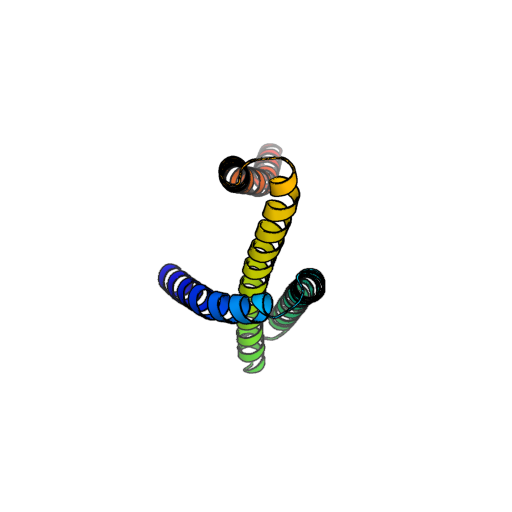61 C CA . ILE A 1 113 ? -9.818 12.849 10.369 1.00 76.06 113 ILE A CA 1
ATOM 862 C C . ILE A 1 113 ? -9.565 12.581 8.880 1.00 76.06 113 ILE A C 1
ATOM 864 O O . ILE A 1 113 ? -8.564 13.061 8.348 1.00 76.06 113 ILE A O 1
ATOM 868 N N . ASP A 1 114 ? -10.474 11.892 8.188 1.00 76.06 114 ASP A N 1
ATOM 869 C CA . ASP A 1 114 ? -10.350 11.647 6.744 1.00 76.06 114 ASP A CA 1
ATOM 870 C C . ASP A 1 114 ? -10.361 12.952 5.934 1.00 76.06 114 ASP A C 1
ATOM 872 O O . ASP A 1 114 ? -9.585 13.119 4.988 1.00 76.06 114 ASP A O 1
ATOM 876 N N . GLN A 1 115 ? -11.197 13.919 6.317 1.00 83.75 115 GLN A N 1
ATOM 877 C CA . GLN A 1 115 ? -11.221 15.235 5.675 1.00 83.75 115 GLN A CA 1
ATOM 878 C C . GLN A 1 115 ? -9.914 16.002 5.893 1.00 83.75 115 GLN A C 1
ATOM 880 O O . GLN A 1 115 ? -9.371 16.568 4.945 1.00 83.75 115 GLN A O 1
ATOM 885 N N . LEU A 1 116 ? -9.359 15.971 7.107 1.00 81.31 116 LEU A N 1
ATOM 886 C CA . LEU A 1 116 ? -8.067 16.592 7.398 1.00 81.31 116 LEU A CA 1
ATOM 887 C C . LEU A 1 116 ? -6.927 15.922 6.621 1.00 81.31 116 LEU A C 1
ATOM 889 O O . LEU A 1 116 ? -6.091 16.616 6.043 1.00 81.31 116 LEU A O 1
ATOM 893 N N . ALA A 1 117 ? -6.915 14.591 6.533 1.00 73.75 117 ALA A N 1
ATOM 894 C CA . ALA A 1 117 ? -5.922 13.853 5.756 1.00 73.75 117 ALA A CA 1
ATOM 895 C C . ALA A 1 117 ? -5.979 14.215 4.260 1.00 73.75 117 ALA A C 1
ATOM 897 O O . ALA A 1 117 ? -4.937 14.429 3.634 1.00 73.75 117 ALA A O 1
ATOM 898 N N . ASN A 1 118 ? -7.184 14.371 3.702 1.00 80.81 118 ASN A N 1
ATOM 899 C CA . ASN A 1 118 ? -7.380 14.776 2.308 1.00 80.81 118 ASN A CA 1
ATOM 900 C C . ASN A 1 118 ? -6.956 16.226 2.024 1.00 80.81 118 ASN A C 1
ATOM 902 O O . ASN A 1 118 ? -6.573 16.530 0.896 1.00 80.81 118 ASN A O 1
ATOM 906 N N . VAL A 1 119 ? -6.961 17.109 3.027 1.00 81.44 119 VAL A N 1
ATOM 907 C CA . VAL A 1 119 ? -6.442 18.484 2.905 1.00 81.44 119 VAL A CA 1
ATOM 908 C C . VAL A 1 119 ? -4.917 18.525 3.045 1.00 81.44 119 VAL A C 1
ATOM 910 O O . VAL A 1 119 ? -4.244 19.239 2.303 1.00 81.44 119 VAL A O 1
ATOM 913 N N . ILE A 1 120 ? -4.346 17.739 3.960 1.00 78.12 120 ILE A N 1
ATOM 914 C CA . ILE A 1 120 ? -2.901 17.738 4.240 1.00 78.12 120 ILE A CA 1
ATOM 915 C C . ILE A 1 120 ? -2.101 17.079 3.102 1.00 78.12 120 ILE A C 1
ATOM 917 O O . ILE A 1 120 ? -1.008 17.537 2.759 1.00 78.12 120 ILE A O 1
ATOM 921 N N . SER A 1 121 ? -2.641 16.033 2.473 1.00 74.44 121 SER A N 1
ATOM 922 C CA . SER A 1 121 ? -1.950 15.256 1.433 1.00 74.44 121 SER A CA 1
ATOM 923 C C . SER A 1 121 ? -1.478 16.079 0.207 1.00 74.44 121 SER A C 1
ATOM 925 O O . SER A 1 121 ? -0.294 15.997 -0.155 1.00 74.44 121 SER A O 1
ATOM 927 N N . PRO A 1 122 ? -2.310 16.943 -0.417 1.00 76.31 122 PRO A N 1
ATOM 928 C CA . PRO A 1 122 ? -1.858 17.810 -1.508 1.00 76.31 122 PRO A CA 1
ATOM 929 C C . PRO A 1 122 ? -0.883 18.905 -1.049 1.00 76.31 122 PRO A C 1
ATOM 931 O O . PRO A 1 122 ? -0.038 19.316 -1.841 1.00 76.31 122 PRO A O 1
ATOM 934 N N . ILE A 1 123 ? -0.930 19.338 0.217 1.00 79.56 123 ILE A N 1
ATOM 935 C CA . ILE A 1 123 ? 0.017 20.324 0.767 1.00 79.56 123 ILE A CA 1
ATOM 936 C C . ILE A 1 123 ? 1.420 19.716 0.850 1.00 79.56 123 ILE A C 1
ATOM 938 O O . ILE A 1 123 ? 2.375 20.309 0.353 1.00 79.56 123 ILE A O 1
ATOM 942 N N . ILE A 1 124 ? 1.550 18.507 1.403 1.00 79.38 124 ILE A N 1
ATOM 943 C CA . ILE A 1 124 ? 2.842 17.806 1.499 1.00 79.38 124 ILE A CA 1
ATOM 944 C C . ILE A 1 124 ? 3.404 17.512 0.103 1.00 79.38 124 ILE A C 1
ATOM 946 O O . ILE A 1 124 ? 4.586 17.742 -0.162 1.00 79.38 124 ILE A O 1
ATOM 950 N N . THR A 1 125 ? 2.552 17.046 -0.813 1.00 76.69 125 THR A N 1
ATOM 951 C CA . THR A 1 125 ? 2.943 16.768 -2.203 1.00 76.69 125 THR A CA 1
ATOM 952 C C . THR A 1 125 ? 3.377 18.047 -2.925 1.00 76.69 125 THR A C 1
ATOM 954 O O . THR A 1 125 ? 4.399 18.057 -3.612 1.00 76.69 125 THR A O 1
ATOM 957 N N . GLY A 1 126 ? 2.649 19.148 -2.720 1.00 73.94 126 GLY A N 1
ATOM 958 C CA . GLY A 1 126 ? 2.980 20.464 -3.253 1.00 73.94 126 GLY A CA 1
ATOM 959 C C . GLY A 1 126 ? 4.319 20.978 -2.733 1.00 73.94 126 GLY A C 1
ATOM 960 O O . GLY A 1 126 ? 5.159 21.381 -3.531 1.00 73.94 126 GLY A O 1
ATOM 961 N N . VAL A 1 127 ? 4.573 20.892 -1.425 1.00 79.88 127 VAL A N 1
ATOM 962 C CA . VAL A 1 127 ? 5.853 21.304 -0.828 1.00 79.88 127 VAL A CA 1
ATOM 963 C C . VAL A 1 127 ? 7.008 20.477 -1.397 1.00 79.88 127 VAL A C 1
ATOM 965 O O . VAL A 1 127 ? 7.976 21.057 -1.886 1.00 79.88 127 VAL A O 1
ATOM 968 N N . ASN A 1 128 ? 6.889 19.148 -1.442 1.00 68.75 128 ASN A N 1
ATOM 969 C CA . ASN A 1 128 ? 7.943 18.278 -1.977 1.00 68.75 128 ASN A CA 1
ATOM 970 C C . ASN A 1 128 ? 8.201 18.474 -3.480 1.00 68.75 128 ASN A C 1
ATOM 972 O O . ASN A 1 128 ? 9.342 18.364 -3.920 1.00 68.75 128 ASN A O 1
ATOM 976 N N . ALA A 1 129 ? 7.180 18.795 -4.279 1.00 67.75 129 ALA A N 1
ATOM 977 C CA . ALA A 1 129 ? 7.343 19.061 -5.711 1.00 67.75 129 ALA A CA 1
ATOM 978 C C . ALA A 1 129 ? 7.835 20.492 -6.011 1.00 67.75 129 ALA A C 1
ATOM 980 O O . ALA A 1 129 ? 8.526 20.727 -7.008 1.00 67.75 129 ALA A O 1
ATOM 981 N N . PHE A 1 130 ? 7.484 21.464 -5.166 1.00 66.31 130 PHE A N 1
ATOM 982 C CA . PHE A 1 130 ? 7.772 22.882 -5.382 1.00 66.31 130 PHE A CA 1
ATOM 983 C C . PHE A 1 130 ? 9.148 23.298 -4.845 1.00 66.31 130 PHE A C 1
ATOM 985 O O . PHE A 1 130 ? 9.846 24.090 -5.485 1.00 66.31 130 PHE A O 1
ATOM 992 N N . PHE A 1 131 ? 9.592 22.717 -3.727 1.00 65.00 131 PHE A N 1
ATOM 993 C CA . PHE A 1 131 ? 10.886 23.028 -3.108 1.00 65.00 131 PHE A CA 1
ATOM 994 C C . PHE A 1 131 ? 12.095 22.771 -4.038 1.00 65.00 131 PHE A C 1
ATOM 996 O O . PHE A 1 131 ? 12.945 23.661 -4.172 1.00 65.00 131 PHE A O 1
ATOM 1003 N N . PRO A 1 132 ? 12.164 21.648 -4.788 1.00 65.44 132 PRO A N 1
ATOM 1004 C CA . PRO A 1 132 ? 13.233 21.406 -5.758 1.00 65.44 132 PRO A CA 1
ATOM 1005 C C . PRO A 1 132 ? 13.190 22.382 -6.942 1.00 65.44 132 PRO A C 1
ATOM 1007 O O . PRO A 1 132 ? 14.238 22.802 -7.435 1.00 65.44 132 PRO A O 1
ATOM 1010 N N . LYS A 1 133 ? 11.991 22.790 -7.390 1.00 60.50 133 LYS A N 1
ATOM 1011 C CA . LYS A 1 133 ? 11.810 23.761 -8.485 1.00 60.50 133 LYS A CA 1
ATOM 1012 C C . LYS A 1 133 ? 12.311 25.158 -8.105 1.00 60.50 133 LYS A C 1
ATOM 1014 O O .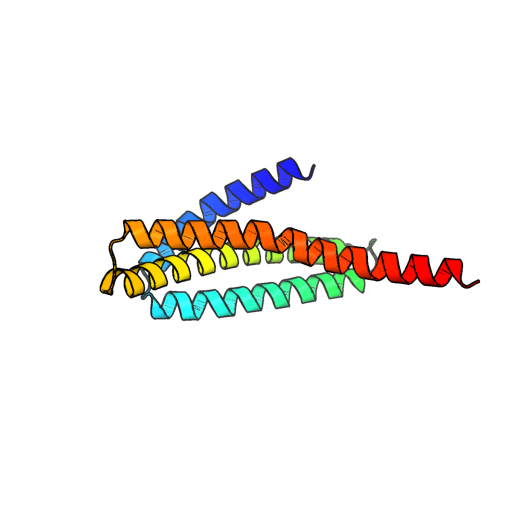 LYS A 1 133 ? 12.988 25.793 -8.913 1.00 60.50 133 LYS A O 1
ATOM 1019 N N . ILE A 1 134 ? 12.054 25.613 -6.877 1.00 63.12 134 ILE A N 1
ATOM 1020 C CA . ILE A 1 134 ? 12.549 26.904 -6.367 1.00 63.12 134 ILE A CA 1
ATOM 1021 C C . ILE A 1 134 ? 14.074 26.926 -6.236 1.00 63.12 134 ILE A C 1
ATOM 1023 O O . ILE A 1 134 ? 14.713 27.905 -6.629 1.00 63.12 134 ILE A O 1
ATOM 1027 N N . LEU A 1 135 ? 14.671 25.840 -5.738 1.00 61.16 135 LEU A N 1
ATOM 1028 C CA . LEU A 1 135 ? 16.127 25.712 -5.645 1.00 61.16 135 LEU A CA 1
ATOM 1029 C C . LEU A 1 135 ? 16.779 25.727 -7.034 1.00 61.16 135 LEU A C 1
ATOM 1031 O O . LEU A 1 135 ? 17.803 26.385 -7.224 1.00 61.16 135 LEU A O 1
ATOM 1035 N N . ARG A 1 136 ? 16.155 25.084 -8.031 1.00 59.09 136 ARG A N 1
ATOM 1036 C CA . ARG A 1 136 ? 16.626 25.108 -9.425 1.00 59.09 136 ARG A CA 1
ATOM 1037 C C . ARG A 1 136 ? 16.527 26.504 -10.048 1.00 59.09 136 ARG A C 1
ATOM 1039 O O . ARG A 1 136 ? 17.472 26.938 -10.697 1.00 59.09 136 ARG A O 1
ATOM 1046 N N . SER A 1 137 ? 15.438 27.234 -9.795 1.00 58.12 137 SER A N 1
ATOM 1047 C CA . SER A 1 137 ? 15.255 28.611 -10.282 1.00 58.12 137 SER A CA 1
ATOM 1048 C C . SER A 1 137 ? 16.265 29.591 -9.675 1.00 58.12 137 SER A C 1
ATOM 1050 O O . SER A 1 137 ? 16.793 30.444 -10.386 1.00 58.12 137 SER A O 1
ATOM 1052 N N . LYS A 1 138 ? 16.582 29.460 -8.379 1.00 58.31 138 LYS A N 1
ATOM 1053 C CA . LYS A 1 138 ? 17.606 30.295 -7.726 1.00 58.31 138 LYS A CA 1
ATOM 1054 C C . LYS A 1 138 ? 19.031 29.985 -8.197 1.00 58.31 138 LYS A C 1
ATOM 1056 O O . LYS A 1 138 ? 19.857 30.890 -8.202 1.00 58.31 138 LYS A O 1
ATOM 1061 N N . ASN A 1 139 ? 19.322 28.747 -8.604 1.00 57.09 139 ASN A N 1
ATOM 1062 C CA . ASN A 1 139 ? 20.638 28.376 -9.139 1.00 57.09 139 ASN A CA 1
ATOM 1063 C C . ASN A 1 139 ? 20.870 28.864 -10.580 1.00 57.09 139 ASN A C 1
ATOM 1065 O O . ASN A 1 139 ? 22.006 29.143 -10.943 1.00 57.09 139 ASN A O 1
ATOM 1069 N N . ILE A 1 140 ? 19.813 29.001 -11.390 1.00 58.12 140 ILE A N 1
ATOM 1070 C CA . ILE A 1 140 ? 19.914 29.535 -12.760 1.00 58.12 140 ILE A CA 1
ATOM 1071 C C . ILE A 1 140 ? 20.113 31.057 -12.753 1.00 58.12 140 ILE A C 1
ATOM 1073 O O . ILE A 1 140 ? 20.868 31.564 -13.564 1.00 58.12 140 ILE A O 1
ATOM 1077 N N . SER A 1 141 ? 19.519 31.780 -11.799 1.00 55.72 141 SER A N 1
ATOM 1078 C CA . SER A 1 141 ? 19.684 33.240 -11.669 1.00 55.72 141 SER A CA 1
ATOM 1079 C C . SER A 1 141 ? 21.055 33.685 -11.126 1.00 55.72 141 SER A C 1
ATOM 1081 O O . SER A 1 141 ? 21.306 34.885 -11.044 1.00 55.72 141 SER A O 1
ATOM 1083 N N . LYS A 1 142 ? 21.909 32.750 -10.685 1.00 55.47 142 LYS A N 1
ATOM 1084 C CA . LYS A 1 142 ? 23.261 33.024 -10.160 1.00 55.47 142 LYS A CA 1
ATOM 1085 C C . LYS A 1 142 ? 24.388 32.718 -11.162 1.00 55.47 142 LYS A C 1
ATOM 1087 O O . LYS A 1 142 ? 25.550 32.888 -10.801 1.00 55.47 142 LYS A O 1
ATOM 1092 N N . LYS A 1 143 ? 24.060 32.248 -12.368 1.00 47.97 143 LYS A N 1
ATOM 1093 C CA . LYS A 1 143 ? 24.975 32.164 -13.516 1.00 47.97 143 LYS A CA 1
ATOM 1094 C C . LYS A 1 143 ? 24.665 33.291 -14.487 1.00 47.97 143 LYS A C 1
ATOM 1096 O O . LYS A 1 143 ? 25.630 33.739 -15.134 1.00 47.97 143 LYS A O 1
#

Radius of gyration: 20.58 Å; chains: 1; bounding box: 48×48×52 Å

InterPro domains:
  IPR009716 Ferroportin-1 [PF06963] (1-127)
  IPR009716 Ferroportin-1 [PTHR11660] (1-127)